Protein AF-A0A2W6A2V7-F1 (afdb_monomer_lite)

pLDDT: mean 78.57, std 18.57, range [41.12, 96.44]

Secondary structure (DSSP, 8-state):
-HHHHT--HHHHHHHHHHTT--TT----------TTHHHHHHHHHHHHHSPPTT---------TT--------PPPP---PPP-----

Foldseek 3Di:
DCVVVVHDPVVVVVVCVVVVNDVVPDPDDPDDPPPCRVVVVVVVVCCVVPPDPPDDDDDDDDDPPPDPPPPPDPPPPPPDPDPPDDDD

Radius of gyration: 23.29 Å; chains: 1; bounding box: 42×46×54 Å

Sequence (88 aa):
MAKICGISKASVQRIWQANGWKPHLVKTFKLSNDPHFIEKLDDVVELYMNPPDHALVFCIDEKSQIQALDRTQARLADEERPRRNDDP

Structure (mmCIF, N/CA/C/O backbone):
data_AF-A0A2W6A2V7-F1
#
_entry.id   AF-A0A2W6A2V7-F1
#
loop_
_atom_site.group_PDB
_atom_site.id
_atom_site.type_symbol
_atom_site.label_atom_id
_atom_site.label_alt_id
_atom_site.label_comp_id
_atom_site.label_asym_id
_atom_site.label_entity_id
_atom_site.label_seq_id
_atom_site.pdbx_PDB_ins_code
_atom_site.Cartn_x
_atom_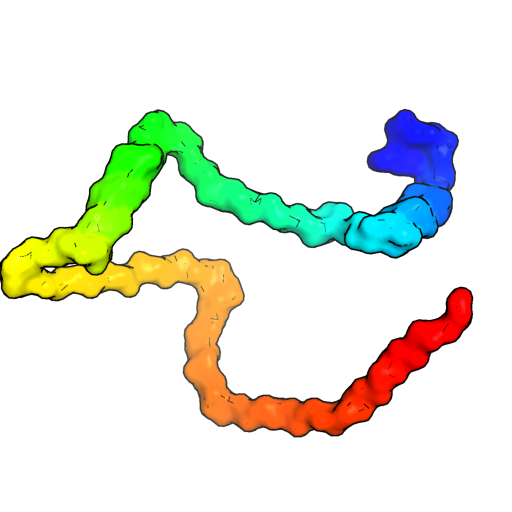site.Cartn_y
_atom_site.Cartn_z
_atom_site.occupancy
_atom_site.B_iso_or_equiv
_atom_site.auth_seq_id
_atom_site.auth_comp_id
_atom_site.auth_asym_id
_atom_site.auth_atom_id
_atom_site.pdbx_PDB_model_num
ATOM 1 N N . MET A 1 1 ? -16.557 5.191 19.474 1.00 87.94 1 MET A N 1
ATOM 2 C CA . MET A 1 1 ? -17.826 4.465 19.248 1.00 87.94 1 MET A CA 1
ATOM 3 C C . MET A 1 1 ? -18.731 4.450 20.477 1.00 87.94 1 MET A C 1
ATOM 5 O O . MET A 1 1 ? -19.696 5.187 20.469 1.00 87.94 1 MET A O 1
ATOM 9 N N . ALA A 1 2 ? -18.400 3.738 21.564 1.00 92.75 2 ALA A N 1
ATOM 10 C CA . ALA A 1 2 ? -19.263 3.616 22.758 1.00 92.75 2 ALA A CA 1
ATOM 11 C C . ALA A 1 2 ? -19.819 4.952 23.305 1.00 92.75 2 ALA A C 1
ATOM 13 O O . ALA A 1 2 ? -21.025 5.098 23.445 1.00 92.75 2 ALA A O 1
ATOM 14 N N . LYS A 1 3 ? -18.952 5.957 23.522 1.00 92.62 3 LYS A N 1
ATOM 15 C CA . LYS A 1 3 ? -19.349 7.303 23.985 1.00 92.62 3 LYS A CA 1
ATOM 16 C C . LYS A 1 3 ? -20.238 8.055 22.983 1.00 92.62 3 LYS A C 1
ATOM 18 O O . LYS A 1 3 ? -21.139 8.760 23.402 1.00 92.62 3 LYS A O 1
ATOM 23 N N . ILE A 1 4 ? -19.982 7.896 21.682 1.00 94.44 4 ILE A N 1
ATOM 24 C CA . ILE A 1 4 ? -20.742 8.552 20.601 1.00 94.44 4 ILE A CA 1
ATOM 25 C C . ILE A 1 4 ? -22.150 7.954 20.517 1.00 94.44 4 ILE A C 1
ATOM 27 O O . ILE A 1 4 ? -23.123 8.678 20.372 1.00 94.44 4 ILE A O 1
ATOM 31 N N . CYS A 1 5 ? -22.250 6.632 20.652 1.00 93.12 5 CYS A N 1
ATOM 32 C CA . CYS A 1 5 ? -23.507 5.895 20.559 1.00 93.12 5 CYS A CA 1
ATOM 33 C C . CYS A 1 5 ? -24.252 5.771 21.903 1.00 93.12 5 CYS A C 1
ATOM 35 O O . CYS A 1 5 ? -25.298 5.136 21.942 1.00 93.12 5 CYS A O 1
ATOM 37 N N . GLY A 1 6 ? -23.710 6.297 23.010 1.00 95.44 6 GLY A N 1
ATOM 38 C CA . GLY A 1 6 ? -24.340 6.229 24.336 1.00 95.44 6 GLY A CA 1
ATOM 39 C C . GLY A 1 6 ? -24.475 4.821 24.936 1.00 95.44 6 GLY A C 1
ATOM 40 O O . GLY A 1 6 ? -25.288 4.620 25.832 1.00 95.44 6 GLY A O 1
ATOM 41 N N . ILE A 1 7 ? -23.699 3.837 24.468 1.00 96.44 7 ILE A N 1
ATOM 42 C CA . ILE A 1 7 ? -23.789 2.435 24.914 1.00 96.44 7 ILE A CA 1
ATOM 43 C C . ILE A 1 7 ? -22.508 1.956 25.598 1.00 96.44 7 ILE A C 1
ATOM 45 O O . ILE A 1 7 ? -21.425 2.518 25.419 1.00 96.44 7 ILE A O 1
ATOM 49 N N . SER A 1 8 ? -22.618 0.875 26.376 1.00 95.94 8 SER A N 1
ATOM 50 C CA . SER A 1 8 ? -21.467 0.277 27.056 1.00 95.94 8 SER A CA 1
ATOM 51 C C . SER A 1 8 ? -20.431 -0.263 26.059 1.00 95.94 8 SER A C 1
ATOM 53 O O . SER A 1 8 ? -20.757 -0.710 24.954 1.00 95.94 8 SER A O 1
ATOM 55 N N . LYS A 1 9 ? -19.156 -0.278 26.472 1.00 94.38 9 LYS A N 1
ATOM 56 C CA . LYS A 1 9 ? -18.060 -0.854 25.669 1.00 94.38 9 LYS A CA 1
ATOM 57 C C . LYS A 1 9 ? -18.326 -2.323 25.306 1.00 94.38 9 LYS A C 1
ATOM 59 O O . LYS A 1 9 ? -18.066 -2.721 24.175 1.00 94.38 9 LYS A O 1
ATOM 64 N N . ALA A 1 10 ? -18.898 -3.094 26.234 1.00 95.25 10 ALA A N 1
ATOM 65 C CA . ALA A 1 10 ? -19.238 -4.501 26.027 1.00 95.25 10 ALA A CA 1
ATOM 66 C C . ALA A 1 10 ? -20.326 -4.697 24.958 1.00 95.25 10 ALA A C 1
ATOM 68 O O . ALA A 1 10 ? -20.270 -5.653 24.186 1.00 95.25 10 ALA A O 1
ATOM 69 N N . SER A 1 11 ? -21.309 -3.794 24.875 1.00 95.38 11 SER A N 1
ATOM 70 C CA . SER A 1 11 ? -22.317 -3.828 23.807 1.00 95.38 11 SER A CA 1
ATOM 71 C C . SER A 1 11 ? -21.699 -3.555 22.437 1.00 95.38 11 SER A C 1
ATOM 73 O O . SER A 1 11 ? -21.955 -4.309 21.503 1.00 95.38 11 SER A O 1
ATOM 75 N N . VAL A 1 12 ? -20.818 -2.555 22.325 1.00 95.25 12 VAL A N 1
ATOM 76 C CA . VAL A 1 12 ? -20.085 -2.279 21.074 1.00 95.25 12 VAL A CA 1
ATOM 77 C C . VAL A 1 12 ? -19.257 -3.488 20.637 1.00 95.25 12 VAL A C 1
ATOM 79 O O . VAL A 1 12 ? -19.294 -3.867 19.470 1.00 95.25 12 VAL A O 1
ATOM 82 N N . GLN A 1 13 ? -18.534 -4.117 21.567 1.00 92.94 13 GLN A N 1
ATOM 83 C CA . GLN A 1 13 ? -17.687 -5.266 21.254 1.00 92.94 13 GLN A CA 1
ATOM 84 C C . GLN A 1 13 ? -18.502 -6.463 20.749 1.00 92.94 13 GLN A C 1
ATOM 86 O O . GLN A 1 13 ? -18.107 -7.076 19.762 1.00 92.94 13 GLN A O 1
ATOM 91 N N . ARG A 1 14 ? -19.649 -6.770 21.371 1.00 94.81 14 ARG A N 1
ATOM 92 C CA . ARG A 1 14 ? -20.546 -7.843 20.906 1.00 94.81 14 ARG A CA 1
ATOM 93 C C . ARG A 1 14 ? -21.080 -7.576 19.503 1.00 94.81 14 ARG A C 1
ATOM 95 O O . ARG A 1 14 ? -21.036 -8.471 18.668 1.00 94.81 14 ARG A O 1
ATOM 102 N N . ILE A 1 15 ? -21.519 -6.345 19.236 1.00 94.56 15 ILE A N 1
ATOM 103 C CA . ILE A 1 15 ? -22.000 -5.943 17.908 1.00 94.56 15 ILE A CA 1
ATOM 104 C C . ILE A 1 15 ? -20.886 -6.106 16.869 1.00 94.56 15 ILE A C 1
ATOM 106 O O . ILE A 1 15 ? -21.120 -6.680 15.809 1.00 94.56 15 ILE A O 1
ATOM 110 N N . TRP A 1 16 ? -19.666 -5.654 17.171 1.00 94.44 16 TRP A N 1
ATOM 111 C CA . TRP A 1 16 ? -18.540 -5.825 16.256 1.00 94.44 16 TRP A CA 1
ATOM 112 C C . TRP A 1 16 ? -18.210 -7.291 15.991 1.00 94.44 16 TRP A C 1
ATOM 114 O O . TRP A 1 16 ? -18.048 -7.653 14.833 1.00 94.44 16 TRP A O 1
ATOM 124 N N . GLN A 1 17 ? -18.165 -8.136 17.022 1.00 92.88 17 GLN A N 1
ATOM 125 C CA . GLN A 1 17 ? -17.906 -9.569 16.852 1.00 92.88 17 GLN A CA 1
ATOM 126 C C . GLN A 1 17 ? -18.985 -10.244 15.999 1.00 92.88 17 GLN A C 1
ATOM 128 O O . GLN A 1 17 ? -18.649 -10.933 15.041 1.00 92.88 17 GLN A O 1
ATOM 133 N N . ALA A 1 18 ? -20.263 -9.971 16.279 1.00 95.25 18 ALA A N 1
ATOM 134 C CA . ALA A 1 18 ? -21.390 -10.531 15.532 1.00 95.25 18 ALA A CA 1
ATOM 135 C C . ALA A 1 18 ? -21.380 -10.151 14.041 1.00 95.25 18 ALA A C 1
ATOM 137 O O . ALA A 1 18 ? -21.883 -10.898 13.213 1.00 95.25 18 ALA A O 1
ATOM 138 N N . ASN A 1 19 ? -20.787 -9.005 13.693 1.00 93.94 19 ASN A N 1
ATOM 139 C CA . ASN A 1 19 ? -20.685 -8.535 12.311 1.00 93.94 19 ASN A CA 1
ATOM 140 C C . ASN A 1 19 ? -19.279 -8.742 11.706 1.00 93.94 19 ASN A C 1
ATOM 142 O O . ASN A 1 19 ? -19.013 -8.270 10.603 1.00 93.94 19 ASN A O 1
ATOM 146 N N . GLY A 1 20 ? -18.344 -9.370 12.428 1.00 91.00 20 GLY A N 1
ATOM 147 C CA . GLY A 1 20 ? -16.960 -9.553 11.976 1.00 91.00 20 GLY A CA 1
ATOM 148 C C . GLY A 1 20 ? -16.132 -8.262 11.868 1.00 91.00 20 GLY A C 1
ATOM 149 O O . GLY A 1 20 ? -15.095 -8.243 11.201 1.00 91.00 20 GLY A O 1
ATOM 150 N N . TRP A 1 21 ? -16.553 -7.174 12.515 1.00 90.69 21 TRP A N 1
ATOM 151 C CA . TRP A 1 21 ? -15.849 -5.893 12.472 1.00 90.69 21 TRP A CA 1
ATOM 152 C C . TRP A 1 21 ? -14.561 -5.964 13.286 1.00 90.69 21 TRP A C 1
ATOM 154 O O . TRP A 1 21 ? -14.562 -6.207 14.495 1.00 90.69 21 TRP A O 1
ATOM 164 N N . LYS A 1 22 ? -13.442 -5.681 12.619 1.00 87.31 22 LYS A N 1
ATOM 165 C CA . LYS A 1 22 ? -12.107 -5.636 13.220 1.00 87.31 22 LYS A CA 1
ATOM 166 C C . LYS A 1 22 ? -11.581 -4.200 13.158 1.00 87.31 22 LYS A C 1
ATOM 168 O O . LYS A 1 22 ? -10.822 -3.881 12.253 1.00 87.31 22 LYS A O 1
ATOM 173 N N . PRO A 1 23 ? -11.953 -3.320 14.107 1.00 83.88 23 PRO A N 1
ATOM 174 C CA . PRO A 1 23 ? -11.584 -1.898 14.064 1.00 83.88 23 PRO A CA 1
ATOM 175 C C . PRO A 1 23 ? -10.071 -1.644 14.164 1.00 83.88 23 PRO A C 1
ATOM 177 O O . PRO A 1 23 ? -9.609 -0.565 13.820 1.00 83.88 23 PRO A O 1
ATOM 180 N N . HIS A 1 24 ? -9.301 -2.632 14.626 1.00 84.00 24 HIS A N 1
ATOM 181 C CA . HIS A 1 24 ? -7.837 -2.606 14.635 1.00 84.00 24 HIS A CA 1
ATOM 182 C C . HIS A 1 24 ? -7.217 -2.993 13.281 1.00 84.00 24 HIS A C 1
ATOM 184 O O . HIS A 1 24 ? -6.043 -2.725 13.053 1.00 84.00 24 HIS A O 1
ATOM 190 N N . LEU A 1 25 ? -7.981 -3.617 12.379 1.00 81.25 25 LEU A N 1
ATOM 191 C CA . LEU A 1 25 ? -7.556 -3.907 11.012 1.00 81.25 25 LEU A CA 1
ATOM 192 C C . LEU A 1 25 ? -8.033 -2.788 10.094 1.00 81.25 25 LEU A C 1
ATOM 194 O O . LEU A 1 25 ? -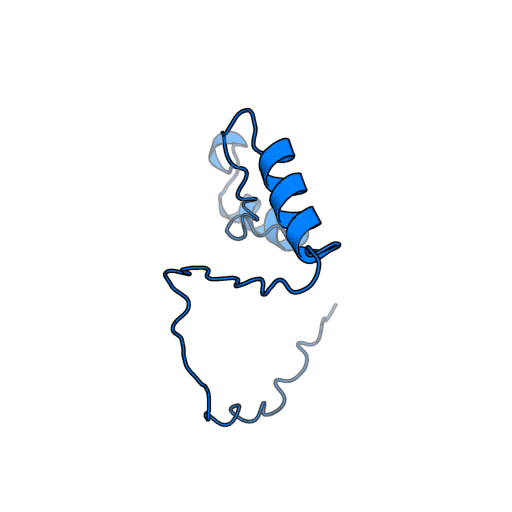8.973 -2.941 9.313 1.00 81.25 25 LEU A O 1
ATOM 198 N N . VAL A 1 26 ? -7.373 -1.641 10.201 1.00 75.88 26 VAL A N 1
ATOM 199 C CA . VAL A 1 26 ? -7.553 -0.558 9.240 1.00 75.88 26 VAL A CA 1
ATOM 200 C C . VAL A 1 26 ? -6.748 -0.918 7.997 1.00 75.88 26 VAL A C 1
ATOM 202 O O . VAL A 1 26 ? -5.520 -0.948 8.033 1.00 75.88 26 VAL A O 1
ATOM 205 N N . LYS A 1 27 ? -7.433 -1.203 6.886 1.00 74.69 27 LYS A N 1
ATOM 206 C CA . LYS A 1 27 ? -6.781 -1.254 5.576 1.00 74.69 27 LYS A CA 1
ATOM 207 C C . LYS A 1 27 ? -6.492 0.183 5.162 1.00 74.69 27 LYS A C 1
ATOM 209 O O . LYS A 1 27 ? -7.369 0.869 4.647 1.00 74.69 27 LYS A O 1
ATOM 214 N N . THR A 1 28 ? -5.290 0.659 5.454 1.00 67.88 28 THR A N 1
ATOM 215 C CA . THR A 1 28 ? -4.822 1.930 4.912 1.00 67.88 28 THR A CA 1
ATOM 216 C C . THR A 1 28 ? -4.373 1.693 3.477 1.00 67.88 28 THR A C 1
ATOM 218 O O . THR A 1 28 ? -3.573 0.802 3.197 1.00 67.88 28 THR A O 1
ATOM 221 N N . PHE A 1 29 ? -4.918 2.469 2.546 1.00 70.44 29 PHE A N 1
ATOM 222 C CA . PHE A 1 29 ? -4.345 2.572 1.213 1.00 70.44 29 PHE A CA 1
ATOM 223 C C . PHE A 1 29 ? -3.334 3.715 1.255 1.00 70.44 29 PHE A C 1
ATOM 225 O O . PHE A 1 29 ? -3.679 4.830 1.650 1.00 70.44 29 PHE A O 1
ATOM 232 N N . LYS A 1 30 ? -2.073 3.435 0.918 1.00 68.94 30 LYS A N 1
ATOM 233 C CA . LYS A 1 30 ? -1.067 4.487 0.768 1.00 68.94 30 LYS A CA 1
ATOM 234 C C . LYS A 1 30 ? -1.343 5.196 -0.555 1.00 68.94 30 LYS A C 1
ATOM 236 O O . LYS A 1 30 ? -0.854 4.767 -1.591 1.00 68.94 30 LYS A O 1
ATOM 241 N N . LEU A 1 31 ? -2.155 6.246 -0.507 1.00 75.69 31 LEU A N 1
ATOM 242 C CA . LEU A 1 31 ? -2.303 7.173 -1.621 1.00 75.69 31 LEU A CA 1
ATOM 243 C C . LEU A 1 31 ? -1.336 8.337 -1.405 1.00 75.69 31 LEU A C 1
ATOM 245 O O . LEU A 1 31 ? -1.298 8.911 -0.315 1.00 75.69 31 LEU A O 1
ATOM 249 N N . SER A 1 32 ? -0.537 8.658 -2.419 1.00 83.62 32 SER A N 1
ATOM 250 C CA . SER A 1 32 ? 0.283 9.867 -2.395 1.00 83.62 32 SER A CA 1
ATOM 251 C C . SER A 1 32 ? -0.616 11.102 -2.487 1.00 83.62 32 SER A C 1
ATOM 253 O O . SER A 1 32 ? -1.602 11.091 -3.216 1.00 83.62 32 SER A O 1
ATOM 255 N N . ASN A 1 33 ? -0.253 12.182 -1.793 1.00 88.81 33 ASN A N 1
ATOM 256 C CA . ASN A 1 33 ? -0.902 13.491 -1.951 1.00 88.81 33 ASN A CA 1
ATOM 257 C C . ASN A 1 33 ? -0.316 14.297 -3.125 1.00 88.81 33 ASN A C 1
ATOM 259 O O . ASN A 1 33 ? -0.607 15.482 -3.264 1.00 88.81 33 ASN A O 1
ATOM 263 N N . ASP A 1 34 ? 0.554 13.684 -3.928 1.00 91.81 34 ASP A N 1
ATOM 264 C CA . ASP A 1 34 ? 1.114 14.301 -5.124 1.00 91.81 34 ASP A CA 1
ATOM 265 C C . ASP A 1 34 ? 0.002 14.569 -6.157 1.00 91.81 34 ASP A C 1
ATOM 267 O O . ASP A 1 34 ? -0.660 13.617 -6.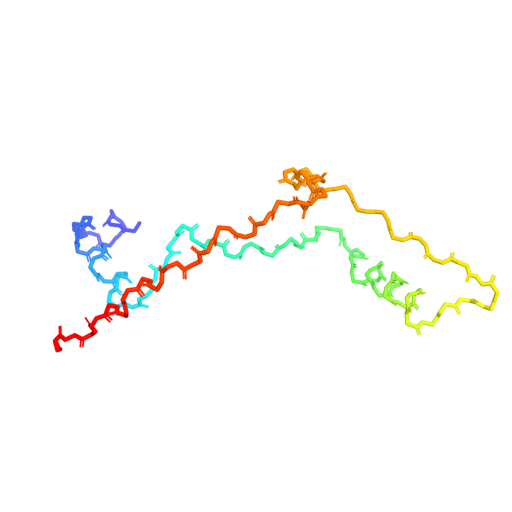581 1.00 91.81 34 ASP A O 1
ATOM 271 N N . PRO A 1 35 ? -0.204 15.827 -6.594 1.00 93.50 35 PRO A N 1
ATOM 272 C CA . PRO A 1 35 ? -1.197 16.158 -7.616 1.00 93.50 35 PRO A CA 1
ATOM 273 C C . PRO A 1 35 ? -1.014 15.394 -8.935 1.00 93.50 35 PRO A C 1
ATOM 275 O O . PRO A 1 35 ? -1.989 15.199 -9.654 1.00 93.50 35 PRO A O 1
ATOM 278 N N . HIS A 1 36 ? 0.206 14.933 -9.227 1.00 93.94 36 HIS A N 1
ATOM 279 C CA . HIS A 1 36 ? 0.552 14.183 -10.441 1.00 93.94 36 HIS A CA 1
ATOM 280 C C . HIS A 1 36 ? 0.751 12.685 -10.160 1.00 93.94 36 HIS A C 1
ATOM 282 O O . HIS A 1 36 ? 1.441 11.994 -10.905 1.00 93.94 36 HIS A O 1
ATOM 288 N N . PHE A 1 37 ? 0.199 12.162 -9.058 1.00 91.25 37 PHE A N 1
ATOM 289 C CA . PHE A 1 37 ? 0.423 10.773 -8.648 1.00 91.25 37 PHE A CA 1
ATOM 290 C C . PHE A 1 37 ? 0.041 9.755 -9.727 1.00 91.25 37 PHE A C 1
ATOM 292 O O . PHE A 1 37 ? 0.782 8.804 -9.937 1.00 91.25 37 PHE A O 1
ATOM 299 N N . ILE A 1 38 ? -1.103 9.950 -10.387 1.00 93.62 38 ILE A N 1
ATOM 300 C CA . ILE A 1 38 ? -1.605 9.009 -11.396 1.00 93.62 38 ILE A CA 1
ATOM 301 C C . ILE A 1 38 ? -0.696 8.990 -12.623 1.00 93.62 38 ILE A C 1
ATOM 303 O O . ILE A 1 38 ? -0.290 7.918 -13.039 1.00 93.62 38 ILE A O 1
ATOM 307 N N . GLU A 1 39 ? -0.297 10.159 -13.124 1.00 95.69 39 GLU A N 1
ATOM 308 C CA . GLU A 1 39 ? 0.624 10.274 -14.262 1.00 95.69 39 GLU A CA 1
ATOM 309 C C . GLU A 1 39 ? 1.946 9.545 -13.981 1.00 95.69 39 GLU A C 1
ATOM 311 O O . GLU A 1 39 ? 2.348 8.661 -14.727 1.00 95.69 39 GLU A O 1
ATOM 316 N N . LYS A 1 40 ? 2.561 9.804 -12.820 1.00 93.25 40 LYS A N 1
ATOM 317 C CA . LYS A 1 40 ? 3.804 9.126 -12.416 1.00 93.25 40 LYS A CA 1
ATOM 318 C C . LYS A 1 40 ? 3.627 7.626 -12.194 1.00 93.25 40 LYS A C 1
ATOM 320 O O . LYS A 1 40 ? 4.568 6.861 -12.386 1.00 93.25 40 LYS A O 1
ATOM 325 N N . LEU A 1 41 ? 2.463 7.209 -11.697 1.00 93.00 41 LEU A N 1
ATOM 326 C CA . LEU A 1 41 ? 2.148 5.796 -11.519 1.00 93.00 41 LEU A CA 1
ATOM 327 C C . LEU A 1 41 ? 2.078 5.103 -12.878 1.00 93.00 41 LEU A C 1
ATOM 329 O O . LEU A 1 41 ? 2.686 4.046 -13.036 1.00 93.00 41 LEU A O 1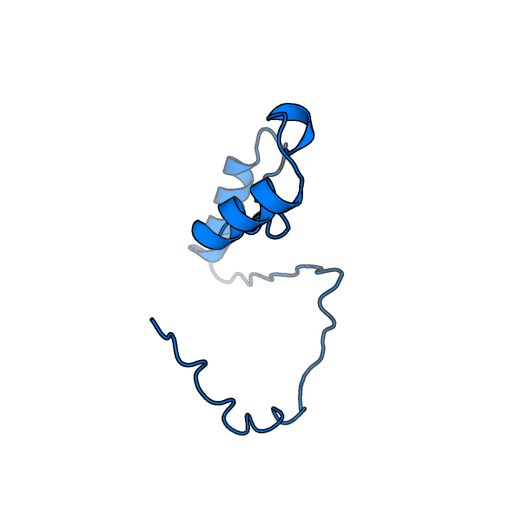
ATOM 333 N N . ASP A 1 42 ? 1.368 5.706 -13.828 1.00 94.56 42 ASP A N 1
ATOM 334 C CA . ASP A 1 42 ? 1.213 5.184 -15.180 1.00 94.56 42 ASP A CA 1
ATOM 335 C C . ASP A 1 42 ? 2.575 5.090 -15.880 1.00 94.56 42 ASP A C 1
ATOM 337 O O . ASP A 1 42 ? 2.901 4.015 -16.378 1.00 94.56 42 ASP A O 1
ATOM 341 N N . ASP A 1 43 ? 3.427 6.119 -15.785 1.00 93.75 43 ASP A N 1
ATOM 342 C CA . ASP A 1 43 ? 4.799 6.100 -16.324 1.00 93.75 43 ASP A CA 1
ATOM 343 C C . ASP A 1 43 ? 5.625 4.915 -15.787 1.00 93.75 43 ASP A C 1
ATOM 345 O O . ASP A 1 43 ? 6.323 4.214 -16.526 1.00 93.75 43 ASP A O 1
ATOM 349 N N . VAL A 1 44 ? 5.555 4.668 -14.473 1.00 91.94 44 VAL A N 1
ATOM 350 C CA . VAL A 1 44 ? 6.284 3.560 -13.837 1.00 91.94 44 VAL A CA 1
ATOM 351 C C . VAL A 1 44 ? 5.718 2.216 -14.281 1.00 91.94 44 VAL A C 1
ATOM 353 O O . VAL A 1 44 ? 6.485 1.296 -14.555 1.00 91.94 44 VAL A O 1
ATOM 356 N N . VAL A 1 45 ? 4.394 2.073 -14.351 1.00 93.50 45 VAL A N 1
ATOM 357 C CA . VAL A 1 45 ? 3.753 0.831 -14.805 1.00 93.50 45 VAL A CA 1
ATOM 358 C C . VAL A 1 45 ? 4.078 0.565 -16.273 1.00 93.50 45 VAL A C 1
ATOM 360 O O . VAL A 1 45 ? 4.384 -0.574 -16.630 1.00 93.50 45 VAL A O 1
ATOM 363 N N . GLU A 1 46 ? 4.072 1.595 -17.113 1.00 93.81 46 GLU A N 1
ATOM 364 C CA . GLU A 1 46 ? 4.411 1.487 -18.528 1.00 93.81 46 GLU A CA 1
ATOM 365 C C . GLU A 1 46 ? 5.856 1.021 -18.722 1.00 93.81 46 GLU A C 1
ATOM 367 O O . GLU A 1 46 ? 6.088 0.118 -19.522 1.00 93.81 46 GLU A O 1
ATOM 372 N N . LEU A 1 47 ? 6.804 1.505 -17.912 1.00 92.44 47 LEU A N 1
ATOM 373 C CA . LEU A 1 47 ? 8.190 1.022 -17.936 1.00 92.44 47 LEU A CA 1
ATOM 374 C C . LEU A 1 47 ? 8.302 -0.498 -17.704 1.00 92.44 47 LEU A C 1
ATOM 376 O O . LEU A 1 47 ? 9.188 -1.147 -18.260 1.00 92.44 47 LEU A O 1
ATOM 380 N N . TYR A 1 48 ? 7.416 -1.073 -16.887 1.00 88.19 48 TYR A N 1
ATOM 381 C CA . TYR A 1 48 ? 7.371 -2.518 -16.642 1.00 88.19 48 TYR A CA 1
ATOM 382 C C . TYR A 1 48 ? 6.657 -3.293 -17.746 1.00 88.19 48 TYR A C 1
ATOM 384 O O . TYR A 1 48 ? 7.065 -4.407 -18.076 1.00 88.19 48 TYR A O 1
ATOM 392 N N . MET A 1 49 ? 5.570 -2.737 -18.277 1.00 93.25 49 MET A N 1
ATOM 393 C CA . MET A 1 49 ? 4.727 -3.413 -19.264 1.00 93.25 49 MET A CA 1
ATOM 394 C C . MET A 1 49 ? 5.303 -3.328 -20.679 1.00 93.25 49 MET A C 1
ATOM 396 O O . MET A 1 49 ? 5.116 -4.254 -21.467 1.00 93.25 49 MET A O 1
ATOM 400 N N . ASN A 1 50 ? 6.002 -2.239 -20.992 1.00 92.69 50 ASN A N 1
ATOM 401 C CA . ASN A 1 50 ? 6.610 -1.962 -22.284 1.00 92.69 50 ASN A CA 1
ATOM 402 C C . ASN A 1 50 ? 8.014 -1.353 -22.096 1.00 92.69 50 ASN A C 1
ATOM 404 O O . ASN A 1 50 ? 8.212 -0.150 -22.291 1.00 92.69 50 ASN A O 1
ATOM 408 N N . PRO A 1 51 ? 9.001 -2.164 -21.676 1.00 91.69 51 PRO A N 1
ATOM 409 C CA . PRO A 1 51 ? 10.355 -1.676 -21.479 1.00 91.69 51 PRO A CA 1
ATOM 410 C C . PRO A 1 51 ? 10.984 -1.263 -22.823 1.00 91.69 51 PRO A C 1
ATOM 412 O O . PRO A 1 51 ? 10.746 -1.923 -23.836 1.00 91.69 51 PRO A O 1
ATOM 415 N N . PRO A 1 52 ? 11.828 -0.217 -22.851 1.00 92.56 52 PRO A N 1
ATOM 416 C CA . PRO A 1 52 ? 12.549 0.173 -24.058 1.00 92.56 52 PRO A CA 1
ATOM 417 C C . PRO A 1 52 ? 13.462 -0.939 -24.595 1.00 92.56 52 PRO A C 1
ATOM 419 O O . PRO A 1 52 ? 13.966 -1.775 -23.838 1.00 92.56 52 PRO A O 1
ATOM 422 N N . ASP A 1 53 ? 13.738 -0.903 -25.899 1.00 93.88 53 ASP A N 1
ATOM 423 C CA . ASP A 1 53 ? 14.616 -1.879 -26.544 1.00 93.88 53 ASP A CA 1
ATOM 424 C C . ASP A 1 53 ? 15.996 -1.922 -25.875 1.00 93.88 53 ASP A C 1
ATOM 426 O O . ASP A 1 53 ? 16.639 -0.898 -25.637 1.00 93.88 53 ASP A O 1
ATOM 430 N N . HIS A 1 54 ? 16.458 -3.140 -25.584 1.00 92.19 54 HIS A N 1
ATOM 431 C CA . HIS A 1 54 ? 17.734 -3.409 -24.914 1.00 92.19 54 HIS A CA 1
ATOM 432 C C . HIS A 1 54 ? 17.880 -2.784 -23.509 1.00 92.19 54 HIS A C 1
ATOM 434 O O . HIS A 1 54 ? 19.004 -2.651 -23.018 1.00 92.19 54 HIS A O 1
ATOM 440 N N . ALA A 1 55 ? 16.779 -2.425 -22.839 1.00 89.75 55 ALA A N 1
ATOM 441 C CA . ALA A 1 55 ? 16.818 -1.879 -21.485 1.00 89.75 55 ALA A CA 1
ATOM 442 C C . ALA A 1 55 ? 16.776 -2.963 -20.391 1.00 89.75 55 ALA A C 1
ATOM 444 O O . ALA A 1 55 ? 16.157 -4.017 -20.535 1.00 89.75 55 ALA A O 1
ATOM 445 N N . LEU A 1 56 ? 17.407 -2.660 -19.254 1.00 89.12 56 LEU A N 1
ATOM 446 C CA . LEU A 1 56 ? 17.260 -3.398 -17.999 1.00 89.12 56 LEU A CA 1
ATOM 447 C C . LEU A 1 56 ? 16.511 -2.513 -16.998 1.00 89.12 56 LEU A C 1
ATOM 449 O O . LEU A 1 56 ? 16.930 -1.384 -16.745 1.00 89.12 56 LEU A O 1
ATOM 453 N N . VAL A 1 57 ? 15.431 -3.029 -16.410 1.00 88.81 57 VAL A N 1
ATOM 454 C CA . VAL A 1 57 ? 14.610 -2.305 -15.426 1.00 88.81 57 VAL A CA 1
ATOM 455 C C . VAL A 1 57 ? 14.863 -2.882 -14.031 1.00 88.81 57 VAL A C 1
ATOM 457 O O . VAL A 1 57 ? 14.633 -4.068 -13.799 1.00 88.81 57 VAL A O 1
ATOM 460 N N . PHE A 1 58 ? 15.333 -2.050 -13.094 1.00 88.19 58 PHE A N 1
ATOM 461 C CA . PHE A 1 58 ? 15.624 -2.454 -11.711 1.00 88.19 58 PHE A CA 1
ATOM 462 C C . PHE A 1 58 ? 14.659 -1.804 -10.705 1.00 88.19 58 PHE A C 1
ATOM 464 O O . PHE A 1 58 ? 14.677 -0.593 -10.503 1.00 88.19 58 PHE A O 1
ATOM 471 N N . CYS A 1 59 ? 13.825 -2.639 -10.078 1.00 87.31 59 CYS A N 1
ATOM 472 C CA . CYS A 1 59 ? 13.006 -2.426 -8.870 1.00 87.31 59 CYS A CA 1
ATOM 473 C C . CYS A 1 59 ? 13.771 -2.466 -7.538 1.00 87.31 59 CYS A C 1
ATOM 475 O O . CYS A 1 59 ? 14.121 -3.560 -7.104 1.00 87.31 59 CYS A O 1
ATOM 477 N N . ILE A 1 60 ? 13.977 -1.336 -6.851 1.00 85.88 60 ILE A N 1
ATOM 478 C CA . ILE A 1 60 ? 14.474 -1.309 -5.466 1.00 85.88 60 ILE A CA 1
ATOM 479 C C . ILE A 1 60 ? 13.429 -0.621 -4.582 1.00 85.88 60 ILE A C 1
ATOM 481 O O . ILE A 1 60 ? 13.138 0.556 -4.769 1.00 85.88 60 ILE A O 1
ATOM 485 N N . ASP A 1 61 ? 12.873 -1.358 -3.621 1.00 83.75 61 ASP A N 1
ATOM 486 C CA . ASP A 1 61 ? 11.945 -0.846 -2.605 1.00 83.75 61 ASP A CA 1
ATOM 487 C C . ASP A 1 61 ? 12.571 -1.030 -1.221 1.00 83.75 61 ASP A C 1
ATOM 489 O O . ASP A 1 61 ? 12.963 -2.141 -0.852 1.00 83.75 61 ASP A O 1
ATOM 493 N N . GLU A 1 62 ? 12.662 0.048 -0.443 1.00 80.19 62 GLU A N 1
ATOM 494 C CA . GLU A 1 62 ? 13.053 -0.054 0.959 1.00 80.19 62 GLU A CA 1
ATOM 495 C C . GLU A 1 62 ? 11.808 -0.262 1.817 1.00 80.19 62 GLU A C 1
ATOM 497 O O . GLU A 1 62 ? 10.967 0.625 1.987 1.00 80.19 62 GLU A O 1
ATOM 502 N N . LYS A 1 63 ? 11.724 -1.437 2.438 1.00 76.69 63 LYS A N 1
ATOM 503 C CA . LYS A 1 63 ? 10.615 -1.780 3.319 1.00 76.69 63 LYS A CA 1
ATOM 504 C C . LYS A 1 63 ? 11.060 -1.862 4.768 1.00 76.69 63 LYS A C 1
ATOM 506 O O . LYS A 1 63 ? 11.364 -2.940 5.281 1.00 76.69 63 LYS A O 1
ATOM 511 N N . SER A 1 64 ? 11.042 -0.721 5.456 1.00 62.97 64 SER A N 1
ATOM 512 C CA . SER A 1 64 ? 11.275 -0.689 6.900 1.00 62.97 64 SER A CA 1
ATOM 513 C C . SER A 1 64 ? 10.252 -1.603 7.593 1.00 62.97 64 SER A C 1
ATOM 515 O O . SER A 1 64 ? 9.049 -1.482 7.375 1.00 62.97 64 SER A O 1
ATOM 517 N N . GLN A 1 65 ? 10.740 -2.560 8.391 1.00 62.97 65 GLN A N 1
ATOM 518 C CA . GLN A 1 65 ? 9.996 -3.643 9.074 1.00 62.97 65 GLN A CA 1
ATOM 519 C C . GLN A 1 65 ? 9.803 -4.969 8.314 1.00 62.97 65 GLN A C 1
ATOM 521 O O . GLN A 1 65 ? 9.302 -5.919 8.917 1.00 62.97 65 GLN A O 1
ATOM 526 N N . ILE A 1 66 ? 10.250 -5.112 7.062 1.00 62.75 66 ILE A N 1
ATOM 527 C CA . ILE A 1 66 ? 10.550 -6.449 6.522 1.00 62.75 66 ILE A CA 1
ATOM 528 C C . ILE A 1 66 ? 12.032 -6.702 6.764 1.00 62.75 66 ILE A C 1
ATOM 530 O O . ILE A 1 66 ? 12.897 -6.121 6.121 1.00 62.75 66 ILE A O 1
ATOM 534 N N . GLN A 1 67 ? 12.331 -7.569 7.727 1.00 65.25 67 GLN A N 1
ATOM 535 C CA . GLN A 1 67 ? 13.672 -8.120 7.842 1.00 65.25 67 GLN A CA 1
ATOM 536 C C . GLN A 1 67 ? 13.893 -9.016 6.617 1.00 65.25 67 GLN A C 1
ATOM 538 O O . GLN A 1 67 ? 13.067 -9.895 6.359 1.00 65.25 67 GLN A O 1
ATOM 543 N N . ALA A 1 68 ? 14.983 -8.808 5.873 1.00 62.53 68 ALA A N 1
ATOM 544 C CA . ALA A 1 68 ? 15.450 -9.733 4.839 1.00 62.53 68 ALA A CA 1
ATOM 545 C C . ALA A 1 68 ? 15.950 -11.026 5.509 1.00 62.53 68 ALA A C 1
ATOM 547 O O . ALA A 1 68 ? 17.140 -11.311 5.581 1.00 62.53 68 ALA A O 1
ATOM 548 N N . LEU A 1 69 ? 15.022 -11.768 6.109 1.00 57.72 69 LEU A N 1
ATOM 549 C CA . LEU A 1 69 ? 15.253 -13.122 6.566 1.00 57.72 69 LEU A CA 1
ATOM 550 C C . LEU A 1 69 ? 15.173 -13.989 5.320 1.00 57.72 69 LEU A C 1
ATOM 552 O O . LEU A 1 69 ? 14.078 -14.353 4.890 1.00 57.72 69 LEU A O 1
ATOM 556 N N . ASP A 1 70 ? 16.325 -14.311 4.748 1.00 54.44 70 ASP A N 1
ATOM 557 C CA . ASP A 1 70 ? 16.438 -15.470 3.877 1.00 54.44 70 ASP A CA 1
ATOM 558 C C . ASP A 1 70 ? 16.130 -16.695 4.753 1.00 54.44 70 ASP A C 1
ATOM 560 O O . ASP A 1 70 ? 16.954 -17.157 5.548 1.00 54.44 70 ASP A O 1
ATOM 564 N N . ARG A 1 71 ? 14.858 -17.108 4.794 1.00 47.88 71 ARG A N 1
ATOM 565 C CA . ARG A 1 71 ? 14.425 -18.177 5.696 1.00 47.88 71 ARG A CA 1
ATOM 566 C C . ARG A 1 71 ? 14.813 -19.518 5.093 1.00 47.88 71 ARG A C 1
ATOM 568 O O . ARG A 1 71 ? 13.974 -20.210 4.529 1.00 47.88 71 ARG A O 1
ATOM 575 N N . THR A 1 72 ? 16.026 -19.964 5.395 1.00 50.97 72 THR A N 1
ATOM 576 C CA . THR A 1 72 ? 16.369 -21.394 5.492 1.00 50.97 72 THR A CA 1
ATOM 577 C C . THR A 1 72 ? 15.893 -21.966 6.834 1.00 50.97 72 THR A C 1
ATOM 579 O O . THR A 1 72 ? 16.580 -22.755 7.474 1.00 50.97 72 THR A O 1
ATOM 582 N N . GLN A 1 73 ? 14.736 -21.527 7.335 1.00 50.47 73 GLN A N 1
ATOM 583 C CA . GLN A 1 73 ? 14.162 -22.054 8.567 1.00 50.47 73 GLN A CA 1
ATOM 584 C C . GLN A 1 73 ? 12.999 -22.955 8.181 1.00 50.47 73 GLN A C 1
ATOM 586 O O . GLN A 1 73 ? 12.031 -22.493 7.572 1.00 50.47 73 GLN A O 1
ATOM 591 N N . ALA A 1 74 ? 13.114 -24.245 8.505 1.00 47.81 74 ALA A N 1
ATOM 592 C CA . ALA A 1 74 ? 12.037 -25.199 8.304 1.00 47.81 74 ALA A CA 1
ATOM 593 C C . ALA A 1 74 ? 10.760 -24.635 8.936 1.00 47.81 74 ALA A C 1
ATOM 595 O O . ALA A 1 74 ? 10.775 -24.194 10.091 1.00 47.81 74 ALA A O 1
ATOM 596 N N . ARG A 1 75 ? 9.665 -24.616 8.164 1.00 46.12 75 ARG A N 1
ATOM 597 C CA . ARG A 1 75 ? 8.336 -24.378 8.726 1.00 46.12 75 ARG A CA 1
ATOM 598 C C . ARG A 1 75 ? 8.195 -25.321 9.918 1.00 46.12 75 ARG A C 1
ATOM 600 O O . ARG A 1 75 ? 8.389 -26.524 9.762 1.00 46.12 75 ARG A O 1
ATOM 607 N N . LEU A 1 76 ? 7.913 -24.761 11.095 1.00 48.56 76 LEU A N 1
ATOM 608 C CA . LEU A 1 76 ? 7.412 -25.546 12.217 1.00 48.56 76 LEU A CA 1
ATOM 609 C C . LEU A 1 76 ? 6.259 -26.372 11.657 1.00 48.56 76 LEU A C 1
ATOM 611 O O . LEU A 1 76 ? 5.377 -25.801 11.015 1.00 48.56 76 LEU A O 1
ATOM 615 N N . ALA A 1 77 ? 6.348 -27.695 11.792 1.00 44.06 77 ALA A N 1
ATOM 616 C CA . ALA A 1 77 ? 5.292 -28.579 11.344 1.00 44.06 77 ALA A CA 1
ATOM 617 C C . ALA A 1 77 ? 3.997 -28.076 11.979 1.00 44.06 77 ALA A C 1
AT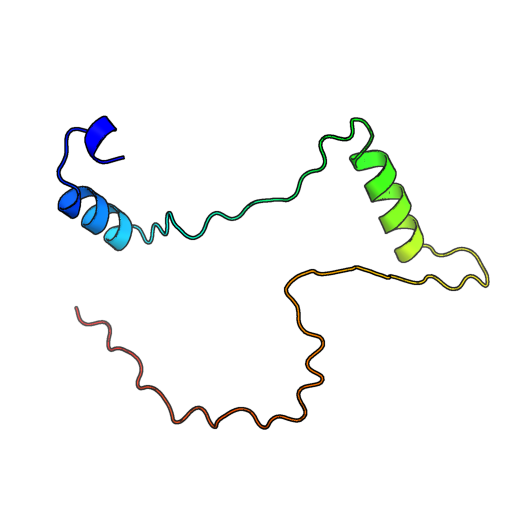OM 619 O O . ALA A 1 77 ? 3.906 -27.971 13.204 1.00 44.06 77 ALA A O 1
ATOM 620 N N . ASP A 1 78 ? 3.041 -27.689 11.139 1.00 47.53 78 ASP A N 1
ATOM 621 C CA . ASP A 1 78 ? 1.672 -27.493 11.572 1.00 47.53 78 ASP A CA 1
ATOM 622 C C . ASP A 1 78 ? 1.186 -28.873 12.033 1.00 47.53 78 ASP A C 1
ATOM 624 O O . ASP A 1 78 ? 0.671 -29.659 11.242 1.00 47.53 78 ASP A O 1
ATOM 628 N N . GLU A 1 79 ? 1.405 -29.211 13.306 1.00 46.34 79 GLU A N 1
ATOM 629 C CA . GLU A 1 79 ? 0.572 -30.212 13.954 1.00 46.34 79 GLU A CA 1
ATOM 630 C C . GLU A 1 79 ? -0.837 -29.630 13.965 1.00 46.34 79 GLU A C 1
ATOM 632 O O . GLU A 1 79 ? -1.112 -28.605 14.597 1.00 46.34 79 GLU A O 1
ATOM 637 N N . GLU A 1 80 ? -1.675 -30.260 13.146 1.00 46.75 80 GLU A N 1
ATOM 638 C CA . GLU A 1 80 ? -3.088 -30.010 12.915 1.00 46.75 80 GLU A CA 1
ATOM 639 C C . GLU A 1 80 ? -3.770 -29.390 14.135 1.00 46.75 80 GLU A C 1
ATOM 641 O O . GLU A 1 80 ? -4.218 -30.073 15.057 1.00 46.75 80 GLU A O 1
ATOM 646 N N . ARG A 1 81 ? -3.897 -28.059 14.141 1.00 43.62 81 ARG A N 1
ATOM 647 C CA . ARG A 1 81 ? -4.797 -27.413 15.088 1.00 43.62 81 ARG A CA 1
ATOM 648 C C . ARG A 1 81 ? -6.211 -27.865 14.706 1.00 43.62 81 ARG A C 1
ATOM 650 O O . ARG A 1 81 ? -6.632 -27.569 13.583 1.00 43.62 81 ARG A O 1
ATOM 657 N N . PRO A 1 82 ? -6.954 -28.548 15.598 1.00 45.41 82 PRO A N 1
ATOM 658 C CA . PRO A 1 82 ? -8.271 -29.047 15.252 1.00 45.41 82 PRO A CA 1
ATOM 659 C C . PRO A 1 82 ? -9.152 -27.872 14.841 1.00 45.41 82 PRO A C 1
ATOM 661 O O . PRO A 1 82 ? -9.098 -26.799 15.461 1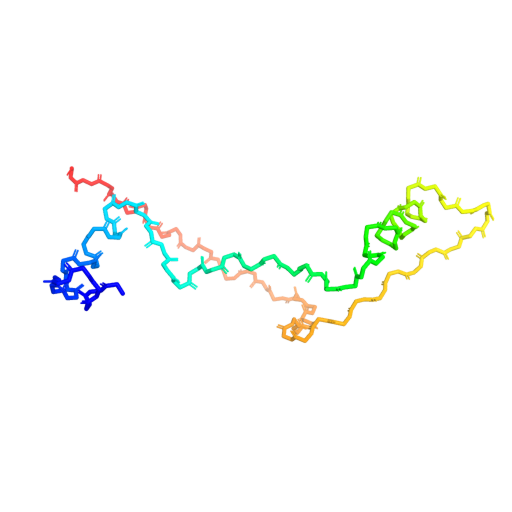.00 45.41 82 PRO A O 1
ATOM 664 N N . ARG A 1 83 ? -9.938 -28.073 13.773 1.00 50.03 83 ARG A N 1
ATOM 665 C CA . ARG A 1 83 ? -10.969 -27.121 13.352 1.00 50.03 83 ARG A CA 1
ATOM 666 C C . ARG A 1 83 ? -11.767 -26.764 14.601 1.00 50.03 83 ARG A C 1
ATOM 668 O O . ARG A 1 83 ? -12.261 -27.654 15.287 1.00 50.03 83 ARG A O 1
ATOM 675 N N . ARG A 1 84 ? -11.834 -25.471 14.936 1.00 47.69 84 ARG A N 1
ATOM 676 C CA . ARG A 1 84 ? -12.808 -25.012 15.925 1.00 47.69 84 ARG A CA 1
ATOM 677 C C . ARG A 1 84 ? -14.159 -25.434 15.373 1.00 47.69 84 ARG A C 1
ATOM 679 O O . ARG A 1 84 ? -14.539 -24.942 14.318 1.00 47.69 84 ARG A O 1
ATOM 686 N N . ASN A 1 85 ? -14.793 -26.391 16.041 1.00 41.12 85 ASN A N 1
ATOM 687 C CA . ASN A 1 85 ? -16.183 -26.715 15.799 1.00 41.12 85 ASN A CA 1
ATOM 688 C C . ASN A 1 85 ? -16.960 -25.410 15.960 1.00 41.12 85 ASN A C 1
ATOM 690 O O . ASN A 1 85 ? -16.961 -24.808 17.038 1.00 41.12 85 ASN A O 1
ATOM 694 N N . ASP A 1 86 ? -17.522 -24.945 14.852 1.00 56.25 86 ASP A N 1
ATOM 695 C CA . ASP A 1 86 ? -18.702 -24.107 14.892 1.00 56.25 86 ASP A CA 1
ATOM 696 C C . ASP A 1 86 ? -19.816 -24.989 15.471 1.00 56.25 86 ASP A C 1
ATOM 698 O O . ASP A 1 86 ? -20.092 -26.052 14.923 1.00 56.25 86 ASP A O 1
ATOM 702 N N . ASP A 1 87 ? -20.391 -24.583 16.599 1.00 43.47 87 ASP A N 1
ATOM 703 C CA . ASP A 1 87 ? -21.596 -25.178 17.184 1.00 43.47 87 ASP A CA 1
ATOM 704 C C . ASP A 1 87 ? -22.291 -24.122 18.064 1.00 43.47 87 ASP A C 1
ATOM 706 O O . ASP A 1 87 ? -21.617 -23.477 18.879 1.00 43.47 87 ASP A O 1
ATOM 710 N N . PRO A 1 88 ? -23.631 -24.049 18.069 1.00 49.22 88 PRO A N 1
ATOM 711 C CA . PRO A 1 88 ? -24.570 -23.996 16.945 1.00 49.22 88 PRO A CA 1
ATOM 712 C C . PRO A 1 88 ? -25.114 -22.571 16.702 1.00 49.22 88 PRO A C 1
ATOM 714 O O . PRO A 1 88 ? -25.126 -21.745 17.647 1.00 49.22 88 PRO A O 1
#